Protein AF-A0A7S3F0L1-F1 (afdb_monomer_lite)

Foldseek 3Di:
DECVVLLVVLVVLQPDLQDAEEEPAQEQNQQAALVRPGHGHPRNLVSNLVSLLRRLRHQYYAHWRNPDDQVSLVSSVVSCVNRVSHLANRRDPLQDQEAACDPVSTDPSNCSRVVVNVVVRPNHPYYDDPDPNVPD

pLDDT: mean 88.99, std 12.5, range [34.78, 98.0]

Secondary structure (DSSP, 8-state):
--HHHHHHHHHHHHH-TT--EEE--SS-TTSB-TTS-B---SHHHHHHHHHHHH-SS--EEE--SS---HHHHHHHHHHHHH-TT--BSB---S--SEEE-TTS---HHHHHHHHHHHHT-TT--EEE---TTS--

Organism: NCBI:txid156174

Sequence (136 aa):
MGPEGAKHIANLLTVNASVTSVDLSNNQLCGIDMFGNGTYTADGYKAIAASIAVTASVTSVNLLRNEFDTEAASMLLKVKEQKPMLRTLCGLTHAETELNYQYNGLGPADAMLLAPELQVMPSVTSAFALCSVFYS

Radius of gyration: 14.36 Å; chains: 1; bounding box: 32×40×36 Å

Structure (mmCIF, N/CA/C/O backbone):
data_AF-A0A7S3F0L1-F1
#
_entry.id   AF-A0A7S3F0L1-F1
#
loop_
_atom_site.group_PDB
_atom_site.id
_atom_site.type_symbol
_atom_site.label_atom_id
_atom_site.label_alt_id
_atom_site.label_comp_id
_atom_site.label_asym_id
_atom_site.label_entity_id
_atom_site.label_seq_id
_atom_site.pdbx_PDB_ins_code
_atom_site.Cartn_x
_atom_site.Cartn_y
_atom_site.Cartn_z
_atom_site.occupancy
_atom_site.B_iso_or_equiv
_atom_site.auth_seq_id
_atom_site.auth_comp_id
_atom_site.auth_asym_id
_atom_site.auth_atom_id
_atom_site.pdbx_PDB_model_num
ATOM 1 N N . MET A 1 1 ? 9.618 -6.278 -3.048 1.00 88.12 1 MET A N 1
ATOM 2 C CA . MET A 1 1 ? 8.562 -6.950 -3.846 1.00 88.12 1 MET A CA 1
ATOM 3 C C . MET A 1 1 ? 8.050 -5.995 -4.919 1.00 88.12 1 MET A C 1
ATOM 5 O O . MET A 1 1 ? 7.851 -4.836 -4.593 1.00 88.12 1 MET A O 1
ATOM 9 N N . GLY A 1 2 ? 7.871 -6.453 -6.165 1.00 93.81 2 GLY A N 1
ATOM 10 C CA . GLY A 1 2 ? 7.384 -5.633 -7.290 1.00 93.81 2 GLY A CA 1
ATOM 11 C C . GLY A 1 2 ? 5.874 -5.771 -7.576 1.00 93.81 2 GLY A C 1
ATOM 12 O O . GLY A 1 2 ? 5.173 -6.450 -6.818 1.00 93.81 2 GLY A O 1
ATOM 13 N N . PRO A 1 3 ? 5.374 -5.227 -8.703 1.00 96.62 3 PRO A N 1
ATOM 14 C CA . PRO A 1 3 ? 3.954 -5.259 -9.080 1.00 96.62 3 PRO A CA 1
ATOM 15 C C . PRO A 1 3 ? 3.366 -6.672 -9.195 1.00 96.62 3 PRO A C 1
ATOM 17 O O . PRO A 1 3 ? 2.245 -6.917 -8.759 1.00 96.62 3 PRO A O 1
ATOM 20 N N . GLU A 1 4 ? 4.126 -7.640 -9.716 1.00 97.25 4 GLU A N 1
ATOM 21 C CA . GLU A 1 4 ? 3.666 -9.035 -9.793 1.00 97.25 4 GLU A CA 1
ATOM 22 C C . GLU A 1 4 ? 3.513 -9.670 -8.409 1.00 97.25 4 GLU A C 1
ATOM 24 O O . GLU A 1 4 ? 2.545 -10.384 -8.154 1.00 97.25 4 GLU A O 1
ATOM 29 N N . GLY A 1 5 ? 4.410 -9.362 -7.470 1.00 95.69 5 GLY A N 1
ATOM 30 C CA . GLY A 1 5 ? 4.254 -9.807 -6.085 1.00 95.69 5 GLY A CA 1
ATOM 31 C C . GLY A 1 5 ? 3.011 -9.200 -5.430 1.00 95.69 5 GLY A C 1
ATOM 32 O O . GLY A 1 5 ? 2.271 -9.907 -4.751 1.00 95.69 5 GLY A O 1
ATOM 33 N N . ALA A 1 6 ? 2.714 -7.931 -5.728 1.00 96.19 6 ALA A N 1
ATOM 34 C CA . ALA A 1 6 ? 1.480 -7.273 -5.303 1.00 96.19 6 ALA A CA 1
ATOM 35 C C . ALA A 1 6 ? 0.227 -8.023 -5.781 1.00 96.19 6 ALA A C 1
ATOM 37 O O . ALA A 1 6 ? -0.692 -8.235 -4.997 1.00 96.19 6 ALA A O 1
ATOM 38 N N . LYS A 1 7 ? 0.204 -8.475 -7.045 1.00 97.38 7 LYS A N 1
ATOM 39 C CA . LYS A 1 7 ? -0.908 -9.263 -7.608 1.00 97.38 7 LYS A CA 1
ATOM 40 C C . LYS A 1 7 ? -1.097 -10.596 -6.880 1.00 97.38 7 LYS A C 1
ATOM 42 O O . LYS A 1 7 ? -2.228 -10.999 -6.622 1.00 97.38 7 LYS A O 1
ATOM 47 N N . HIS A 1 8 ? -0.008 -11.264 -6.499 1.00 96.19 8 HIS A N 1
ATOM 48 C CA . HIS A 1 8 ? -0.088 -12.510 -5.731 1.00 96.19 8 HIS A CA 1
ATOM 49 C C . HIS A 1 8 ? -0.652 -12.276 -4.326 1.00 96.19 8 HIS A C 1
ATOM 51 O O . HIS A 1 8 ? -1.528 -13.022 -3.892 1.00 96.19 8 HIS A O 1
ATOM 57 N N . ILE A 1 9 ? -0.207 -11.218 -3.640 1.00 94.94 9 ILE A N 1
ATOM 58 C CA . ILE A 1 9 ? -0.775 -10.832 -2.343 1.00 94.94 9 ILE A CA 1
ATOM 59 C C . ILE A 1 9 ? -2.248 -10.448 -2.490 1.00 94.94 9 ILE A C 1
ATOM 61 O O . ILE A 1 9 ? -3.069 -10.932 -1.721 1.00 94.94 9 ILE A O 1
ATOM 65 N N . ALA A 1 10 ? -2.607 -9.657 -3.501 1.00 95.62 10 ALA A N 1
ATOM 66 C CA . ALA A 1 10 ? -3.992 -9.289 -3.784 1.00 95.62 10 ALA A CA 1
ATOM 67 C C . ALA A 1 10 ? -4.888 -10.530 -3.926 1.00 95.62 10 ALA A C 1
ATOM 69 O O . ALA A 1 10 ? -5.932 -10.613 -3.285 1.00 95.62 10 ALA A O 1
ATOM 70 N N . ASN A 1 11 ? -4.445 -11.530 -4.694 1.00 95.25 11 ASN A N 1
ATOM 71 C CA . ASN A 1 11 ? -5.157 -12.801 -4.838 1.00 95.25 11 ASN A CA 1
ATOM 72 C C . ASN A 1 11 ? -5.235 -13.591 -3.525 1.00 95.25 11 ASN A C 1
ATOM 74 O O . ASN A 1 11 ? -6.238 -14.245 -3.263 1.00 95.25 11 ASN A O 1
ATOM 78 N N . LEU A 1 12 ? -4.198 -13.543 -2.687 1.00 93.12 12 LEU A N 1
ATOM 79 C CA . LEU A 1 12 ? -4.221 -14.188 -1.376 1.00 93.12 12 LEU A CA 1
ATOM 80 C C . LEU A 1 12 ? -5.254 -13.535 -0.448 1.00 93.12 12 LEU A C 1
ATOM 82 O O . LEU A 1 12 ? -5.964 -14.245 0.260 1.00 93.12 12 LEU A O 1
ATOM 86 N N . LEU A 1 13 ? -5.366 -12.204 -0.463 1.00 93.00 13 LEU A N 1
ATOM 87 C CA . LEU A 1 13 ? -6.325 -11.480 0.374 1.00 93.00 13 LEU A CA 1
ATOM 88 C C . LEU A 1 13 ? -7.772 -11.790 -0.006 1.00 93.00 13 LEU A C 1
ATOM 90 O O . LEU A 1 13 ? -8.603 -11.956 0.880 1.00 93.00 13 LEU A O 1
ATOM 94 N N . THR A 1 14 ? -8.072 -11.952 -1.297 1.00 92.25 14 THR A N 1
ATOM 95 C CA . THR A 1 14 ? -9.444 -12.249 -1.735 1.00 92.25 14 THR A CA 1
ATOM 96 C C . THR A 1 14 ? -9.921 -13.646 -1.342 1.00 92.25 14 THR A C 1
ATOM 98 O O . THR A 1 14 ? -11.123 -13.847 -1.176 1.00 92.25 14 THR A O 1
ATOM 101 N N . VAL A 1 15 ? -9.010 -14.610 -1.169 1.00 92.31 15 VAL A N 1
ATOM 102 C CA . VAL A 1 15 ? -9.355 -15.987 -0.767 1.00 92.31 15 VAL A CA 1
ATOM 103 C C . VAL A 1 15 ? -9.218 -16.231 0.735 1.00 92.31 15 VAL A C 1
ATOM 105 O O . VAL A 1 15 ? -9.807 -17.176 1.260 1.00 92.31 15 VAL A O 1
ATOM 108 N N . ASN A 1 16 ? -8.443 -15.406 1.442 1.00 89.44 16 ASN A N 1
ATOM 109 C CA . ASN A 1 16 ? -8.163 -15.594 2.858 1.00 89.44 16 ASN A CA 1
ATOM 110 C C . ASN A 1 16 ? -9.029 -14.680 3.732 1.00 89.44 16 ASN A C 1
ATOM 112 O O . ASN A 1 16 ? -8.707 -13.518 3.966 1.00 89.44 16 ASN A O 1
ATOM 116 N N . ALA A 1 17 ? -10.094 -15.250 4.293 1.00 86.31 17 ALA A N 1
ATOM 117 C CA . ALA A 1 17 ? -11.004 -14.540 5.190 1.00 86.31 17 ALA A CA 1
ATOM 118 C C . ALA A 1 17 ? -10.451 -14.315 6.615 1.00 86.31 17 ALA A C 1
ATOM 120 O O . ALA A 1 17 ? -11.115 -13.686 7.435 1.00 86.31 17 ALA A O 1
ATOM 121 N N . SER A 1 18 ? -9.271 -14.848 6.947 1.00 92.12 18 SER A N 1
ATOM 122 C CA . SER A 1 18 ? -8.668 -14.727 8.282 1.00 92.12 18 SER A CA 1
ATOM 123 C C . SER A 1 18 ? -7.651 -13.594 8.383 1.00 92.12 18 SER A C 1
ATOM 125 O O . SER A 1 18 ? -7.335 -13.160 9.489 1.00 92.12 18 SER A O 1
ATOM 127 N N . VAL A 1 19 ? -7.126 -13.105 7.256 1.00 92.94 19 VAL A N 1
ATOM 128 C CA . VAL A 1 19 ? -6.155 -12.007 7.259 1.00 92.94 19 VAL A CA 1
ATOM 129 C C . VAL A 1 19 ? -6.872 -10.694 7.554 1.00 92.94 19 VAL A C 1
ATOM 131 O O . VAL A 1 19 ? -7.779 -10.286 6.827 1.00 92.94 19 VAL A O 1
ATOM 134 N N . THR A 1 20 ? -6.440 -10.033 8.626 1.00 94.19 20 THR A N 1
ATOM 135 C CA . THR A 1 20 ? -6.986 -8.751 9.094 1.00 94.19 20 THR A CA 1
ATOM 136 C C . THR A 1 20 ? -6.001 -7.595 8.952 1.00 94.19 20 THR A C 1
ATOM 138 O O . THR A 1 20 ? -6.426 -6.453 8.791 1.00 94.19 20 THR A O 1
ATOM 141 N N . SER A 1 21 ? -4.696 -7.881 8.967 1.00 94.50 21 SER A N 1
ATOM 142 C CA . SER A 1 21 ? -3.627 -6.891 8.837 1.00 94.50 21 SER A CA 1
ATOM 143 C C . SER A 1 21 ? -2.583 -7.341 7.822 1.00 94.50 21 SER A C 1
ATOM 145 O O . SER A 1 21 ? -2.203 -8.514 7.812 1.00 94.50 21 SER A O 1
ATOM 147 N N . VAL A 1 22 ? -2.113 -6.416 6.985 1.00 95.19 22 VAL A N 1
ATOM 148 C CA . VAL A 1 22 ? -1.103 -6.678 5.953 1.00 95.19 22 VAL A CA 1
ATOM 149 C C . VAL A 1 22 ? -0.086 -5.544 5.929 1.00 95.19 22 VAL A C 1
ATOM 151 O O . VAL A 1 22 ? -0.449 -4.393 5.706 1.00 95.19 22 VAL A O 1
ATOM 154 N N . ASP A 1 23 ? 1.195 -5.855 6.104 1.00 96.50 23 ASP A N 1
ATOM 155 C CA . ASP A 1 23 ? 2.268 -4.878 5.910 1.00 96.50 23 ASP A CA 1
ATOM 156 C C . ASP A 1 23 ? 2.921 -5.090 4.543 1.00 96.50 23 ASP A C 1
ATOM 158 O O . ASP A 1 23 ? 3.540 -6.124 4.293 1.00 96.50 23 ASP A O 1
ATOM 162 N N . LEU A 1 24 ? 2.743 -4.120 3.647 1.00 96.56 24 LEU A N 1
ATOM 163 C CA . LEU A 1 24 ? 3.378 -4.075 2.331 1.00 96.56 24 LEU A CA 1
ATOM 164 C C . LEU A 1 24 ? 4.278 -2.847 2.193 1.00 96.56 24 LEU A C 1
ATOM 166 O O . LEU A 1 24 ? 4.647 -2.490 1.071 1.00 96.56 24 LEU A O 1
ATOM 170 N N . SER A 1 25 ? 4.641 -2.201 3.301 1.00 95.56 25 SER A N 1
ATOM 171 C CA . SER A 1 25 ? 5.527 -1.046 3.261 1.00 95.56 25 SER A CA 1
ATOM 172 C C . SER A 1 25 ? 6.904 -1.411 2.711 1.00 95.56 25 SER A C 1
ATOM 174 O O . SER A 1 25 ? 7.301 -2.578 2.738 1.00 95.56 25 SE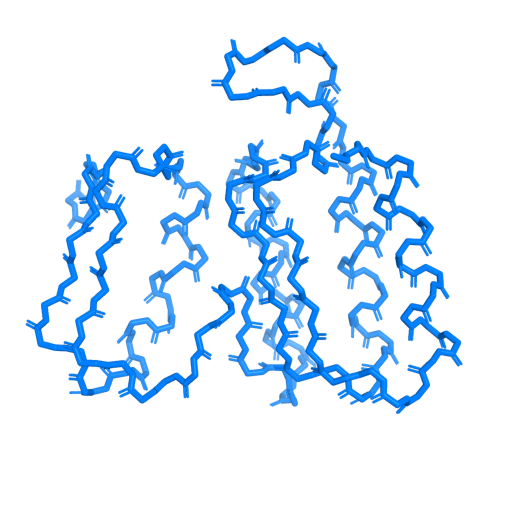R A O 1
ATOM 176 N N . ASN A 1 26 ? 7.653 -0.421 2.222 1.00 94.44 26 ASN A N 1
ATOM 177 C CA . ASN A 1 26 ? 9.029 -0.618 1.741 1.00 94.44 26 ASN A CA 1
ATOM 178 C C . ASN A 1 26 ? 9.154 -1.607 0.578 1.00 94.44 26 ASN A C 1
ATOM 180 O O . ASN A 1 26 ? 10.036 -2.470 0.558 1.00 94.44 26 ASN A O 1
ATOM 184 N N . ASN A 1 27 ? 8.262 -1.503 -0.398 1.00 95.94 27 ASN A N 1
ATOM 185 C CA . ASN A 1 27 ? 8.295 -2.336 -1.588 1.00 95.94 27 ASN A CA 1
ATOM 186 C C . ASN A 1 27 ? 8.340 -1.471 -2.854 1.00 95.94 27 ASN A C 1
ATOM 188 O O . ASN A 1 27 ? 8.516 -0.262 -2.813 1.00 95.94 27 ASN A O 1
ATOM 192 N N . GLN A 1 28 ? 8.271 -2.125 -4.004 1.00 96.12 28 GLN A N 1
ATOM 193 C CA . GLN A 1 28 ? 8.294 -1.510 -5.327 1.00 96.12 28 GLN A CA 1
ATOM 194 C C . GLN A 1 28 ? 6.956 -1.818 -5.999 1.00 96.12 28 GLN A C 1
ATOM 196 O O . GLN A 1 28 ? 6.917 -2.341 -7.112 1.00 96.12 28 GLN A O 1
ATOM 201 N N . LEU A 1 29 ? 5.832 -1.611 -5.299 1.00 96.75 29 LEU A N 1
ATOM 202 C CA . LEU A 1 29 ? 4.513 -2.000 -5.822 1.00 96.75 29 LEU A CA 1
ATOM 203 C C . LEU A 1 29 ? 4.173 -1.269 -7.130 1.00 96.75 29 LEU A C 1
ATOM 205 O O . LEU A 1 29 ? 3.401 -1.794 -7.928 1.00 96.75 29 LEU A O 1
ATOM 209 N N . CYS A 1 30 ? 4.774 -0.107 -7.381 1.00 96.12 30 CYS A N 1
ATOM 210 C CA . CYS A 1 30 ? 4.682 0.597 -8.654 1.00 96.12 30 CYS A CA 1
ATOM 211 C C . CYS A 1 30 ? 5.800 0.250 -9.658 1.00 96.12 30 CYS A C 1
ATOM 213 O O . CYS A 1 30 ? 5.842 0.829 -10.731 1.00 96.12 30 CYS A O 1
ATOM 215 N N . GLY A 1 31 ? 6.706 -0.683 -9.361 1.00 96.62 31 GLY A N 1
ATOM 216 C CA . GLY A 1 31 ? 7.734 -1.148 -10.304 1.00 96.62 31 GLY A CA 1
ATOM 217 C C . GLY A 1 31 ? 9.002 -0.295 -10.392 1.00 96.62 31 GLY A C 1
ATOM 218 O O . GLY A 1 31 ? 9.856 -0.593 -11.229 1.00 96.62 31 GLY A O 1
ATOM 219 N N . ILE A 1 32 ? 9.145 0.717 -9.532 1.00 96.19 32 ILE A N 1
ATOM 220 C CA . ILE A 1 32 ? 10.384 1.485 -9.350 1.00 96.19 32 ILE A CA 1
ATOM 221 C C . ILE A 1 32 ? 10.900 1.371 -7.912 1.00 96.19 32 ILE A C 1
ATOM 223 O O . ILE A 1 32 ? 10.126 1.135 -6.984 1.00 96.19 32 ILE A O 1
ATOM 227 N N . ASP A 1 33 ? 12.215 1.494 -7.740 1.00 93.00 33 ASP A N 1
ATOM 228 C CA . ASP A 1 33 ? 12.865 1.613 -6.433 1.00 93.00 33 ASP A CA 1
ATOM 229 C C . ASP A 1 33 ? 12.950 3.072 -5.946 1.00 93.00 33 ASP A C 1
ATOM 231 O O . ASP A 1 33 ? 12.619 4.005 -6.674 1.00 93.00 33 ASP A O 1
ATOM 235 N N . MET A 1 34 ? 13.445 3.269 -4.718 1.00 88.06 34 MET A N 1
ATOM 236 C CA . MET A 1 34 ? 13.595 4.594 -4.089 1.00 88.06 34 MET A CA 1
ATOM 237 C C . MET A 1 34 ? 14.563 5.548 -4.806 1.00 88.06 34 MET A C 1
ATOM 239 O O . MET A 1 34 ? 14.651 6.723 -4.460 1.00 88.06 34 MET A O 1
ATOM 243 N N . PHE A 1 35 ? 15.336 5.048 -5.770 1.00 90.00 35 PHE A N 1
ATOM 244 C CA . PHE A 1 35 ? 16.230 5.847 -6.603 1.00 90.00 35 PHE A CA 1
ATOM 245 C C . PHE A 1 35 ? 15.620 6.121 -7.987 1.00 90.00 35 PHE A C 1
ATOM 247 O O . PHE A 1 35 ? 16.269 6.738 -8.830 1.00 90.00 35 PHE A O 1
ATOM 254 N N . GLY A 1 36 ? 14.383 5.672 -8.229 1.00 90.62 36 GLY A N 1
ATOM 255 C CA . GLY A 1 36 ? 13.679 5.802 -9.499 1.00 90.62 36 GLY A CA 1
ATOM 256 C C . GLY A 1 36 ? 14.091 4.772 -10.553 1.00 90.62 36 GLY A C 1
ATOM 257 O O . GLY A 1 36 ? 13.721 4.924 -11.718 1.00 90.62 36 GLY A O 1
ATOM 258 N N . ASN A 1 37 ? 14.844 3.727 -10.194 1.00 94.75 37 ASN A N 1
ATOM 259 C CA . ASN A 1 37 ? 15.207 2.679 -11.146 1.00 94.75 37 ASN A CA 1
ATOM 260 C C . ASN A 1 37 ? 14.035 1.717 -11.349 1.00 94.75 37 ASN A C 1
ATOM 262 O O . ASN A 1 37 ? 13.459 1.222 -10.382 1.00 94.75 37 ASN A O 1
ATOM 266 N N . GLY A 1 38 ? 13.735 1.389 -12.605 1.00 95.81 38 GLY A N 1
ATOM 267 C CA . GLY A 1 38 ? 12.690 0.437 -12.974 1.00 95.81 38 GLY A CA 1
ATOM 268 C C . GLY A 1 38 ? 11.736 1.012 -14.014 1.00 95.81 38 GLY A C 1
ATOM 269 O O . GLY A 1 38 ? 12.101 1.877 -14.808 1.00 95.81 38 GLY A O 1
ATOM 270 N N . THR A 1 39 ? 10.505 0.512 -14.040 1.00 97.06 39 THR A N 1
ATOM 271 C CA . THR A 1 39 ? 9.447 1.040 -14.909 1.00 97.06 39 THR A CA 1
ATOM 272 C C . THR A 1 39 ? 8.194 1.217 -14.085 1.00 97.06 39 THR A C 1
ATOM 274 O O . THR A 1 39 ? 7.636 0.243 -13.580 1.00 97.06 39 THR A O 1
ATOM 277 N N . TYR A 1 40 ? 7.763 2.472 -13.967 1.00 96.81 40 TYR A N 1
ATOM 278 C CA . TYR A 1 40 ? 6.563 2.797 -13.221 1.00 96.81 40 TYR A CA 1
ATOM 279 C C . TYR A 1 40 ? 5.338 2.143 -13.868 1.00 96.81 40 TYR A C 1
ATOM 281 O O . TYR A 1 40 ? 5.114 2.250 -15.076 1.00 96.81 40 TYR A O 1
ATOM 289 N N . THR A 1 41 ? 4.531 1.475 -13.055 1.00 97.44 41 THR A N 1
ATOM 290 C CA . THR A 1 41 ? 3.270 0.858 -13.441 1.00 97.44 41 THR A CA 1
ATOM 291 C C . THR A 1 41 ? 2.250 0.972 -12.320 1.00 97.44 41 THR A C 1
ATOM 293 O O . THR A 1 41 ? 2.556 0.849 -11.135 1.00 97.44 41 THR A O 1
ATOM 296 N N . ALA A 1 42 ? 0.993 1.153 -12.715 1.00 97.12 42 ALA A N 1
ATOM 297 C CA . ALA A 1 42 ? -0.124 1.203 -11.789 1.00 97.12 42 ALA A CA 1
ATOM 298 C C . ALA A 1 42 ? -0.594 -0.175 -11.302 1.00 97.12 42 ALA A C 1
ATOM 300 O O . ALA A 1 42 ? -1.423 -0.268 -10.397 1.00 97.12 42 ALA A O 1
ATOM 301 N N . ASP A 1 43 ? -0.096 -1.246 -11.917 1.00 96.94 43 ASP A N 1
ATOM 302 C CA . ASP A 1 43 ? -0.608 -2.601 -11.741 1.00 96.94 43 ASP A CA 1
ATOM 303 C C . ASP A 1 43 ? -0.608 -3.071 -10.286 1.00 96.94 43 ASP A C 1
ATOM 305 O O . ASP A 1 43 ? -1.590 -3.664 -9.834 1.00 96.94 43 ASP A O 1
ATOM 309 N N . GLY A 1 44 ? 0.473 -2.816 -9.543 1.00 96.31 44 GLY A N 1
ATOM 310 C CA . GLY A 1 44 ? 0.607 -3.369 -8.201 1.00 96.31 44 GLY A CA 1
ATOM 311 C C . GLY A 1 44 ? -0.336 -2.712 -7.200 1.00 96.31 44 GLY A C 1
ATOM 312 O O . GLY A 1 44 ? -1.087 -3.414 -6.522 1.00 96.31 44 GLY A O 1
ATOM 313 N N . TYR A 1 45 ? -0.374 -1.377 -7.138 1.00 95.88 45 TYR A N 1
ATOM 314 C CA . TYR A 1 45 ? -1.292 -0.697 -6.219 1.00 95.88 45 TYR A CA 1
ATOM 315 C C . TYR A 1 45 ? -2.756 -0.831 -6.645 1.00 95.88 45 TYR A C 1
ATOM 317 O O . TYR A 1 45 ? -3.614 -0.928 -5.773 1.00 95.88 45 TYR A O 1
ATOM 325 N N . LYS A 1 46 ? -3.064 -0.916 -7.950 1.00 98.00 46 LYS A N 1
ATOM 326 C CA . LYS A 1 46 ? -4.432 -1.198 -8.422 1.00 98.00 46 LYS A CA 1
ATOM 327 C C . LYS A 1 46 ? -4.901 -2.590 -8.012 1.00 98.00 46 LYS A C 1
ATOM 329 O O . LYS A 1 46 ? -6.045 -2.734 -7.587 1.00 98.00 46 LYS A O 1
ATOM 334 N N . ALA A 1 47 ? -4.035 -3.601 -8.100 1.00 97.56 47 ALA A N 1
ATOM 335 C CA . ALA A 1 47 ? -4.366 -4.951 -7.649 1.00 97.56 47 ALA A CA 1
ATOM 336 C C . ALA A 1 47 ? -4.657 -4.980 -6.139 1.00 97.56 47 ALA A C 1
ATOM 338 O O . ALA A 1 47 ? -5.676 -5.526 -5.713 1.00 97.56 47 ALA A O 1
ATOM 339 N N . ILE A 1 48 ? -3.810 -4.328 -5.336 1.00 96.69 48 ILE A N 1
ATOM 340 C CA . ILE A 1 48 ? -4.022 -4.212 -3.889 1.00 96.69 48 ILE A CA 1
ATOM 341 C C . ILE A 1 48 ? -5.315 -3.448 -3.582 1.00 96.69 48 ILE A C 1
ATOM 343 O O . ILE A 1 48 ? -6.150 -3.962 -2.841 1.00 96.69 48 ILE A O 1
ATOM 347 N N . ALA A 1 49 ? -5.540 -2.291 -4.206 1.00 96.31 49 ALA A N 1
ATOM 348 C CA . ALA A 1 49 ? -6.759 -1.497 -4.064 1.00 96.31 49 ALA A CA 1
ATOM 349 C C . ALA A 1 49 ? -8.028 -2.316 -4.367 1.00 96.31 49 ALA A C 1
ATOM 351 O O . ALA A 1 49 ? -8.963 -2.333 -3.565 1.00 96.31 49 ALA A O 1
ATOM 352 N N . ALA A 1 50 ? -8.037 -3.052 -5.482 1.00 96.44 50 ALA A N 1
ATOM 353 C CA . ALA A 1 50 ? -9.150 -3.916 -5.867 1.00 96.44 50 ALA A CA 1
ATOM 354 C C . ALA A 1 50 ? -9.388 -5.043 -4.846 1.00 96.44 50 ALA A C 1
ATOM 356 O O . ALA A 1 50 ? -10.532 -5.304 -4.474 1.00 96.44 50 ALA A O 1
ATOM 357 N N . SER A 1 51 ? -8.320 -5.677 -4.349 1.00 95.00 51 SER A N 1
ATOM 358 C CA . SER A 1 51 ? -8.430 -6.730 -3.329 1.00 95.00 51 SER A CA 1
ATOM 359 C C . SER A 1 51 ? -8.970 -6.202 -2.001 1.00 95.00 51 SER A C 1
ATOM 361 O O . SER A 1 51 ? -9.860 -6.814 -1.414 1.00 95.00 51 SER A O 1
ATOM 363 N N . ILE A 1 52 ? -8.504 -5.034 -1.553 1.00 94.19 52 ILE A N 1
ATOM 364 C CA . ILE A 1 52 ? -8.979 -4.389 -0.328 1.00 94.19 52 ILE A CA 1
ATOM 365 C C . ILE A 1 52 ? -10.469 -4.075 -0.460 1.00 94.19 52 ILE A C 1
ATOM 367 O O . ILE A 1 52 ? -11.236 -4.385 0.452 1.00 94.19 52 ILE A O 1
ATOM 371 N N . ALA A 1 53 ? -10.900 -3.525 -1.598 1.00 93.88 53 ALA A N 1
ATOM 372 C CA . ALA A 1 53 ? -12.296 -3.164 -1.829 1.00 93.88 53 ALA A CA 1
ATOM 373 C C . ALA A 1 53 ? -13.254 -4.351 -1.605 1.00 93.88 53 ALA A C 1
ATOM 375 O O . ALA A 1 53 ? -14.296 -4.182 -0.973 1.00 93.88 53 ALA A O 1
ATOM 376 N N . VAL A 1 54 ? -12.870 -5.564 -2.021 1.00 92.06 54 VAL A N 1
ATOM 377 C CA . VAL A 1 54 ? -13.724 -6.764 -1.912 1.00 92.06 54 VAL A CA 1
ATOM 378 C C . VAL A 1 54 ? -13.502 -7.591 -0.638 1.00 92.06 54 VAL A C 1
ATOM 380 O O . VAL A 1 54 ? -14.396 -8.324 -0.223 1.00 92.06 54 VAL A O 1
ATOM 383 N N . THR A 1 55 ? -12.340 -7.485 0.014 1.00 91.31 55 THR A N 1
ATOM 384 C CA . THR A 1 55 ? -11.976 -8.364 1.141 1.00 91.31 55 THR A CA 1
ATOM 385 C C . THR A 1 55 ? -12.532 -7.843 2.461 1.00 91.31 55 THR A C 1
ATOM 387 O O . THR A 1 55 ? -12.043 -6.850 2.990 1.00 91.31 55 THR A O 1
ATOM 390 N N . ALA A 1 56 ? -13.548 -8.489 3.035 1.00 89.06 56 ALA A N 1
ATOM 391 C CA . ALA A 1 56 ? -14.220 -7.998 4.246 1.00 89.06 56 ALA A CA 1
ATOM 392 C C . ALA A 1 56 ? -13.362 -8.045 5.528 1.00 89.06 56 ALA A C 1
ATOM 394 O O . ALA A 1 56 ? -13.552 -7.208 6.405 1.00 89.06 56 ALA A O 1
ATOM 395 N N . SER A 1 57 ? -12.433 -8.999 5.641 1.00 92.81 57 SER A N 1
ATOM 396 C CA . SER A 1 57 ? -11.654 -9.239 6.865 1.00 92.81 57 SER A CA 1
ATOM 397 C C . SER A 1 57 ? -10.528 -8.232 7.097 1.00 92.81 57 SER A C 1
ATOM 399 O O . SER A 1 57 ? -10.147 -8.003 8.242 1.00 92.81 57 SER A O 1
ATOM 401 N N . VAL A 1 58 ? -9.992 -7.630 6.031 1.00 94.25 58 VAL A N 1
ATOM 402 C CA . VAL A 1 58 ? -8.849 -6.715 6.111 1.00 94.25 58 VAL A CA 1
ATOM 403 C C . VAL A 1 58 ? -9.288 -5.373 6.688 1.00 94.25 58 VAL A C 1
ATOM 405 O O . VAL A 1 58 ? -10.103 -4.658 6.100 1.00 94.25 58 VAL A O 1
ATOM 408 N N . THR A 1 59 ? -8.700 -5.025 7.829 1.00 95.12 59 THR A N 1
ATOM 409 C CA . THR A 1 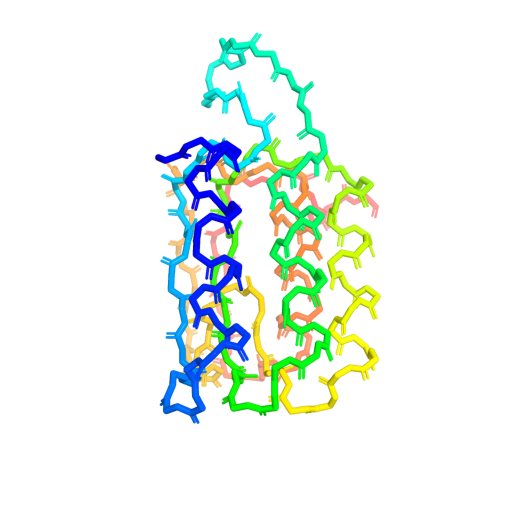59 ? -8.949 -3.781 8.561 1.00 95.12 59 THR A CA 1
ATOM 410 C C . THR A 1 59 ? -7.710 -2.896 8.652 1.00 95.12 59 THR A C 1
ATOM 412 O O . THR A 1 59 ? -7.839 -1.702 8.899 1.00 95.12 59 THR A O 1
ATOM 415 N N . SER A 1 60 ? -6.515 -3.433 8.412 1.00 96.00 60 SER A N 1
ATOM 416 C CA . SER A 1 60 ? -5.260 -2.684 8.445 1.00 96.00 60 SER A CA 1
ATOM 417 C C . SER A 1 60 ? -4.381 -3.064 7.263 1.00 96.00 60 SER A C 1
ATOM 419 O O . SER A 1 60 ? -4.128 -4.243 7.020 1.00 96.00 60 SER A O 1
ATOM 421 N N . VAL A 1 61 ? -3.901 -2.069 6.526 1.00 96.62 61 VAL A N 1
ATOM 422 C CA . VAL A 1 61 ? -2.866 -2.263 5.514 1.00 96.62 61 VAL A CA 1
ATOM 423 C C . VAL A 1 61 ? -1.810 -1.187 5.708 1.00 96.62 61 VAL A C 1
ATOM 425 O O . VAL A 1 61 ? -2.152 -0.056 6.027 1.00 96.62 61 VAL A O 1
ATOM 428 N N . ASN A 1 62 ? -0.536 -1.520 5.532 1.00 96.88 62 ASN A N 1
ATOM 429 C CA . ASN A 1 62 ? 0.534 -0.534 5.437 1.00 96.88 62 ASN A CA 1
ATOM 430 C C . ASN A 1 62 ? 1.066 -0.502 4.005 1.00 96.88 62 ASN A C 1
ATOM 432 O O . ASN A 1 62 ? 1.608 -1.498 3.529 1.00 96.88 62 ASN A O 1
ATOM 436 N N . LEU A 1 63 ? 0.886 0.623 3.314 1.00 96.75 63 LEU A N 1
ATOM 437 C CA . LEU A 1 63 ? 1.313 0.811 1.927 1.00 96.75 63 LEU A CA 1
ATOM 438 C C . LEU A 1 63 ? 2.403 1.873 1.764 1.00 96.75 63 LEU A C 1
ATOM 440 O O . LEU A 1 63 ? 2.747 2.210 0.632 1.00 96.75 63 LEU A O 1
ATOM 444 N N . LEU A 1 64 ? 2.959 2.387 2.860 1.00 95.38 64 LEU A N 1
ATOM 445 C CA . LEU A 1 64 ? 3.957 3.452 2.802 1.00 95.38 64 LEU A CA 1
ATOM 446 C C . LEU A 1 64 ? 5.245 3.004 2.104 1.00 95.38 64 LEU A C 1
ATOM 448 O O . LEU A 1 64 ? 5.618 1.832 2.158 1.00 95.38 64 LEU A O 1
ATOM 452 N N . ARG A 1 65 ? 5.979 3.952 1.517 1.00 93.75 65 ARG A N 1
ATOM 453 C CA . ARG A 1 65 ? 7.292 3.718 0.892 1.00 93.75 65 ARG A CA 1
ATOM 454 C C . ARG A 1 65 ? 7.214 2.683 -0.225 1.00 93.75 65 ARG A C 1
ATOM 456 O O . ARG A 1 65 ? 7.930 1.682 -0.232 1.00 93.75 65 ARG A O 1
ATOM 463 N N . ASN A 1 66 ? 6.276 2.917 -1.134 1.00 95.44 66 ASN A N 1
ATOM 464 C CA . ASN A 1 66 ? 6.075 2.122 -2.341 1.00 95.44 66 ASN A CA 1
ATOM 465 C C . ASN A 1 66 ? 6.239 2.936 -3.623 1.00 95.44 66 ASN A C 1
ATOM 467 O O . ASN A 1 66 ? 5.760 2.507 -4.670 1.00 95.44 66 ASN A O 1
ATOM 471 N N . GLU A 1 67 ? 6.887 4.103 -3.514 1.00 94.12 67 GLU A N 1
ATOM 472 C CA . GLU A 1 67 ? 7.165 5.029 -4.619 1.00 94.12 67 GLU A CA 1
ATOM 473 C C . GLU A 1 67 ? 5.909 5.388 -5.425 1.00 94.12 67 GLU A C 1
ATOM 475 O O . GLU A 1 67 ? 5.909 5.481 -6.654 1.00 94.12 67 GLU A O 1
ATOM 480 N N . PHE A 1 68 ? 4.793 5.543 -4.716 1.00 95.81 68 PHE A N 1
ATOM 481 C CA . PHE A 1 68 ? 3.541 5.979 -5.310 1.00 95.81 68 PHE A CA 1
ATOM 482 C C . PHE A 1 68 ? 3.621 7.436 -5.751 1.00 95.81 68 PHE A C 1
ATOM 484 O O . PHE A 1 68 ? 4.247 8.274 -5.100 1.00 95.81 68 PHE A O 1
ATOM 491 N N . ASP A 1 69 ? 2.909 7.747 -6.828 1.00 95.00 69 ASP A N 1
ATOM 492 C CA . ASP A 1 69 ? 2.554 9.119 -7.153 1.00 95.00 69 ASP A CA 1
ATOM 493 C C . ASP A 1 69 ? 1.297 9.562 -6.376 1.00 95.00 69 ASP A C 1
ATOM 495 O O . ASP A 1 69 ? 0.652 8.807 -5.635 1.00 95.00 69 ASP A O 1
ATOM 499 N N . THR A 1 70 ? 0.941 10.832 -6.532 1.00 95.06 70 THR A N 1
ATOM 500 C CA . THR A 1 70 ? -0.225 11.428 -5.871 1.00 95.06 70 THR A CA 1
ATOM 501 C C . THR A 1 70 ? -1.556 10.896 -6.419 1.00 95.06 70 THR A C 1
ATOM 503 O O . THR A 1 70 ? -2.564 10.915 -5.704 1.00 95.06 70 THR A O 1
ATOM 506 N N . GLU A 1 71 ? -1.584 10.371 -7.648 1.00 96.00 71 GLU A N 1
ATOM 507 C CA . GLU A 1 71 ? -2.766 9.735 -8.242 1.00 96.00 71 GLU A CA 1
ATOM 508 C C . GLU A 1 71 ? -3.069 8.396 -7.561 1.00 96.00 71 GLU A C 1
ATOM 510 O O . GLU A 1 71 ? -4.215 8.130 -7.182 1.00 96.00 71 GLU A O 1
ATOM 515 N N . ALA A 1 72 ? -2.037 7.583 -7.335 1.00 96.44 72 ALA A N 1
ATOM 516 C CA . ALA A 1 72 ? -2.112 6.331 -6.602 1.00 96.44 72 ALA A CA 1
ATOM 517 C C . ALA A 1 72 ? -2.582 6.567 -5.161 1.00 96.44 72 ALA A C 1
ATOM 519 O O . ALA A 1 72 ? -3.533 5.918 -4.719 1.00 96.44 72 ALA A O 1
ATOM 520 N N . ALA A 1 73 ? -2.005 7.547 -4.452 1.00 96.94 73 ALA A N 1
ATOM 521 C CA . ALA A 1 73 ? -2.464 7.919 -3.110 1.00 96.94 73 ALA A CA 1
ATOM 522 C C . ALA A 1 73 ? -3.944 8.338 -3.106 1.00 96.94 73 ALA A C 1
ATOM 524 O O . ALA A 1 73 ? -4.729 7.848 -2.293 1.00 96.94 73 ALA A O 1
ATOM 525 N N . SER A 1 74 ? -4.356 9.175 -4.061 1.00 97.06 74 SER A N 1
ATOM 526 C CA . SER A 1 74 ? -5.752 9.614 -4.194 1.00 97.06 74 SER A CA 1
ATOM 527 C C . SER A 1 74 ? -6.713 8.448 -4.446 1.00 97.06 74 SER A C 1
ATOM 529 O O . SER A 1 74 ? -7.818 8.417 -3.904 1.00 97.06 74 SER A O 1
ATOM 531 N N . MET A 1 75 ? -6.314 7.469 -5.261 1.00 97.31 75 MET A N 1
ATOM 532 C CA . MET A 1 75 ? -7.105 6.261 -5.505 1.00 97.31 75 MET A CA 1
ATOM 533 C C . MET A 1 75 ? -7.237 5.405 -4.244 1.00 97.31 75 MET A C 1
ATOM 535 O O . MET A 1 75 ? -8.335 4.950 -3.924 1.00 97.31 75 MET A O 1
ATOM 539 N N . LEU A 1 76 ? -6.134 5.192 -3.526 1.00 97.31 76 LEU A N 1
ATOM 540 C CA . LEU A 1 76 ? -6.117 4.402 -2.297 1.00 97.31 76 LEU A CA 1
ATOM 541 C C . LEU A 1 76 ? -7.000 5.036 -1.213 1.00 97.31 76 LEU A C 1
ATOM 543 O O . LEU A 1 76 ? -7.777 4.331 -0.569 1.00 97.31 76 LEU A O 1
ATOM 547 N N . LEU A 1 77 ? -6.964 6.365 -1.072 1.00 96.69 77 LEU A N 1
ATOM 548 C CA . LEU A 1 77 ? -7.849 7.097 -0.161 1.00 96.69 77 LEU A CA 1
ATOM 549 C C . LEU A 1 77 ? -9.328 6.902 -0.510 1.00 96.69 77 LEU A C 1
ATOM 551 O O . LEU A 1 77 ? -10.116 6.587 0.379 1.00 96.69 77 LEU A O 1
ATOM 555 N N . LYS A 1 78 ? -9.702 6.962 -1.794 1.00 96.69 78 LYS A N 1
ATOM 556 C CA . LYS A 1 78 ? -11.082 6.664 -2.227 1.00 96.69 78 LYS A CA 1
ATOM 557 C C . LYS A 1 78 ? -11.517 5.244 -1.858 1.00 96.69 78 LYS A C 1
ATOM 559 O O . LYS A 1 78 ? -12.659 5.035 -1.457 1.00 96.69 78 LYS A O 1
ATOM 564 N N . VAL A 1 79 ? -10.620 4.260 -1.964 1.00 95.69 79 VAL A N 1
ATOM 565 C CA . VAL A 1 79 ? -10.917 2.881 -1.536 1.00 95.69 79 VAL A CA 1
ATOM 566 C C . VAL A 1 79 ? -11.137 2.803 -0.025 1.00 95.69 79 VAL A C 1
ATOM 568 O O . VAL A 1 79 ? -12.063 2.124 0.415 1.00 95.69 79 VAL A O 1
ATOM 571 N N . LYS A 1 80 ? -10.332 3.516 0.773 1.00 95.06 80 LYS A N 1
ATOM 572 C CA . LYS A 1 80 ? -10.515 3.609 2.229 1.00 95.06 80 LYS A CA 1
ATOM 573 C C . LYS A 1 80 ? -11.861 4.245 2.588 1.00 95.06 80 LYS A C 1
ATOM 575 O O . LYS A 1 80 ? -12.578 3.697 3.417 1.00 95.06 80 LYS A O 1
ATOM 580 N N . GLU A 1 81 ? -12.242 5.339 1.929 1.00 93.88 81 GLU A N 1
ATOM 581 C CA . GLU A 1 81 ? -13.537 6.012 2.134 1.00 93.88 81 GLU A CA 1
ATOM 582 C C . GLU A 1 81 ? -14.732 5.088 1.855 1.00 93.88 81 GLU A C 1
ATOM 584 O O . GLU A 1 81 ? -15.719 5.092 2.588 1.00 93.88 81 GLU A O 1
ATOM 589 N N . GLN A 1 82 ? -14.633 4.254 0.818 1.00 93.38 82 GLN A N 1
ATOM 590 C CA . GLN A 1 82 ? -15.671 3.285 0.456 1.00 93.38 82 GLN A CA 1
ATOM 591 C C . GLN A 1 82 ? -15.695 2.050 1.369 1.00 93.38 82 GLN A C 1
ATOM 593 O O . GLN A 1 82 ? -16.631 1.249 1.297 1.00 93.38 82 GLN A O 1
ATOM 598 N N . LYS A 1 83 ? -14.685 1.876 2.230 1.00 91.19 83 LYS A N 1
ATOM 599 C CA . LYS A 1 83 ? -14.501 0.687 3.057 1.00 91.19 83 LYS A CA 1
ATOM 600 C C . LYS A 1 83 ? -14.448 1.048 4.546 1.00 91.19 83 LYS A C 1
ATOM 602 O O . LYS A 1 83 ? -13.366 1.127 5.121 1.00 91.19 83 LYS A O 1
ATOM 607 N N . PRO A 1 84 ? -15.602 1.149 5.229 1.00 87.25 84 PRO A N 1
ATOM 608 C CA . PRO A 1 84 ? -15.665 1.622 6.616 1.00 87.25 84 PRO A CA 1
ATOM 609 C C . PRO A 1 84 ? -14.934 0.723 7.627 1.00 87.25 84 PRO A C 1
ATOM 611 O O . PRO A 1 84 ? -14.587 1.174 8.712 1.00 87.25 84 PRO A O 1
ATOM 614 N N . MET A 1 85 ? -14.701 -0.550 7.292 1.00 89.06 85 MET A N 1
ATOM 615 C CA . MET A 1 85 ? -13.936 -1.481 8.135 1.00 89.06 85 MET A CA 1
ATOM 616 C C . MET A 1 85 ? -12.417 -1.315 7.995 1.00 89.06 85 MET A C 1
ATOM 618 O O . MET A 1 85 ? -11.674 -1.816 8.838 1.00 89.06 85 MET A O 1
ATOM 622 N N . LEU A 1 86 ? -11.941 -0.624 6.953 1.00 93.50 86 LEU A N 1
ATOM 623 C CA . LEU A 1 86 ? -10.521 -0.370 6.748 1.00 93.50 86 LEU A CA 1
ATOM 624 C C . LEU A 1 86 ? -10.078 0.827 7.582 1.00 93.50 86 LEU A C 1
ATOM 626 O O . LEU A 1 86 ? -10.289 1.987 7.235 1.00 93.50 86 LEU A O 1
ATOM 630 N N . ARG A 1 87 ? -9.413 0.523 8.686 1.00 93.88 87 ARG A N 1
ATOM 631 C CA . ARG A 1 87 ? -8.951 1.491 9.668 1.00 93.88 87 ARG A CA 1
ATOM 632 C C . ARG A 1 87 ? -7.771 2.314 9.171 1.00 93.88 87 ARG A C 1
ATOM 634 O O . ARG A 1 87 ? -7.787 3.534 9.303 1.00 93.88 87 ARG A O 1
ATOM 641 N N . THR A 1 88 ? -6.766 1.671 8.583 1.00 95.44 88 THR A N 1
ATOM 642 C CA . THR A 1 88 ? -5.489 2.306 8.210 1.00 95.44 88 THR A CA 1
ATOM 643 C C . THR A 1 88 ? -4.974 1.793 6.861 1.00 95.44 88 THR A C 1
ATOM 645 O O . THR A 1 88 ? -5.178 0.627 6.520 1.00 95.44 88 THR A O 1
ATOM 648 N N . LEU A 1 89 ? -4.354 2.693 6.094 1.00 96.19 89 LEU A N 1
ATOM 649 C CA . LEU A 1 89 ? -3.511 2.406 4.924 1.00 96.19 89 LEU A CA 1
ATOM 650 C C . LEU A 1 89 ? -2.014 2.620 5.225 1.00 96.19 89 LEU A C 1
ATOM 652 O O . LEU A 1 89 ? -1.164 2.347 4.375 1.00 96.19 89 LEU A O 1
ATOM 656 N N . CYS A 1 90 ? -1.699 3.085 6.434 1.00 95.00 90 CYS A N 1
ATOM 657 C CA . CYS A 1 90 ? -0.354 3.404 6.899 1.00 95.00 90 CYS A CA 1
ATOM 658 C C . CYS A 1 90 ? 0.151 2.431 7.981 1.00 95.00 90 CYS A C 1
ATOM 660 O O . CYS A 1 90 ? 1.239 2.622 8.520 1.00 95.00 90 CYS A O 1
ATOM 662 N N . GLY A 1 91 ? -0.630 1.397 8.317 1.00 93.81 91 GLY A N 1
ATOM 663 C CA . GLY A 1 91 ? -0.303 0.422 9.362 1.00 93.81 91 GLY A CA 1
ATOM 664 C C . GLY A 1 91 ? -0.405 0.943 10.798 1.00 93.81 91 GLY A C 1
ATOM 665 O O . GLY A 1 91 ? 0.134 0.306 11.700 1.00 93.81 91 GLY A O 1
ATOM 666 N N . LEU A 1 92 ? -1.069 2.079 11.026 1.00 91.50 92 LEU A N 1
ATOM 667 C CA . LEU A 1 92 ? -1.163 2.706 12.345 1.00 91.50 92 LEU A CA 1
ATOM 668 C C . LEU A 1 92 ? -2.208 2.029 13.238 1.00 91.50 92 LEU A C 1
ATOM 670 O O . LEU A 1 92 ? -3.325 1.711 12.821 1.00 91.50 92 LEU A O 1
ATOM 6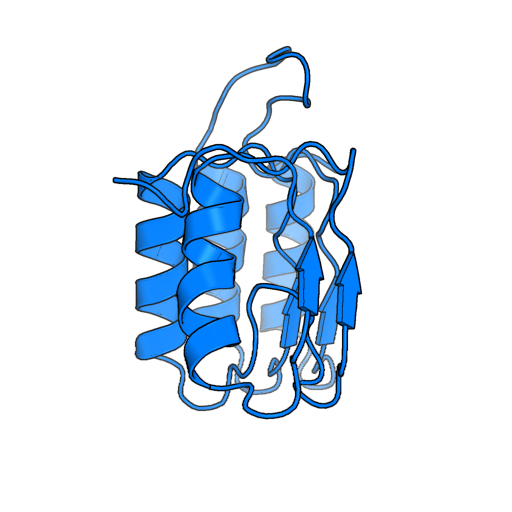74 N N . THR A 1 93 ? -1.877 1.863 14.517 1.00 88.75 93 THR A N 1
ATOM 675 C CA . THR A 1 93 ? -2.789 1.322 15.533 1.00 88.75 93 THR A CA 1
ATOM 676 C C . THR A 1 93 ? -3.690 2.387 16.158 1.00 88.75 93 THR A C 1
ATOM 678 O O . THR A 1 93 ? -4.552 2.038 16.963 1.00 88.75 93 THR A O 1
ATOM 681 N N . HIS A 1 94 ? -3.509 3.663 15.802 1.00 87.12 94 HIS A N 1
ATOM 682 C CA . HIS A 1 94 ? -4.120 4.872 16.376 1.00 87.12 94 HIS A CA 1
ATOM 683 C C . HIS A 1 94 ? -3.961 5.004 17.902 1.00 87.12 94 HIS A C 1
ATOM 685 O O . HIS A 1 94 ? -4.688 5.769 18.533 1.00 87.12 94 HIS A O 1
ATOM 691 N N . ALA A 1 95 ? -3.05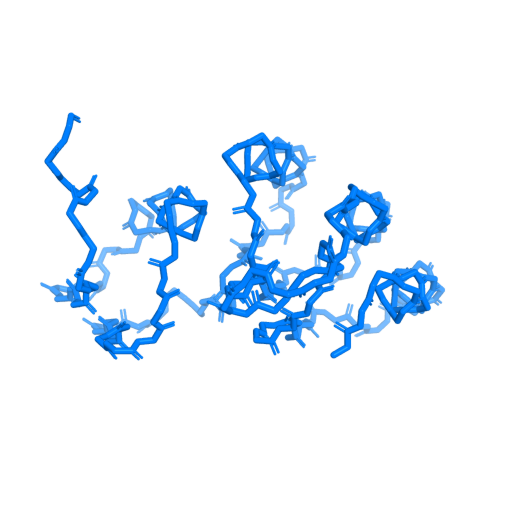4 4.235 18.501 1.00 87.31 95 ALA A N 1
ATOM 692 C CA . ALA A 1 95 ? -2.669 4.350 19.905 1.00 87.31 95 ALA A CA 1
ATOM 693 C C . ALA A 1 95 ? -1.282 4.997 20.052 1.00 87.31 95 ALA A C 1
ATOM 695 O O . ALA A 1 95 ? -0.804 5.199 21.165 1.00 87.31 95 ALA A O 1
ATOM 696 N N . GLU A 1 96 ? -0.632 5.316 18.932 1.00 87.06 96 GLU A N 1
ATOM 697 C CA . GLU A 1 96 ? 0.665 5.967 18.888 1.00 87.06 96 GLU A CA 1
ATOM 698 C C . GLU A 1 96 ? 0.583 7.364 19.511 1.00 87.06 96 GLU A C 1
ATOM 700 O O . GLU A 1 96 ? -0.348 8.133 19.257 1.00 87.06 96 GLU A O 1
ATOM 705 N N . THR A 1 97 ? 1.582 7.696 20.325 1.00 84.81 97 THR A N 1
ATOM 706 C CA . THR A 1 97 ? 1.766 9.035 20.907 1.00 84.81 97 THR A CA 1
ATOM 707 C C . THR A 1 97 ? 2.805 9.855 20.148 1.00 84.81 97 THR A C 1
ATOM 709 O O . THR A 1 97 ? 2.818 11.084 20.213 1.00 84.81 97 THR A O 1
ATOM 712 N N . GLU A 1 98 ? 3.666 9.168 19.401 1.00 83.44 98 GLU A N 1
ATOM 713 C CA . GLU A 1 98 ? 4.723 9.746 18.589 1.00 83.44 98 GLU A CA 1
ATOM 714 C C . GLU A 1 98 ? 4.855 8.958 17.287 1.00 83.44 98 GLU A C 1
ATOM 716 O O . GLU A 1 98 ? 4.830 7.726 17.286 1.00 83.44 98 GLU A O 1
ATOM 721 N N . LEU A 1 99 ? 5.017 9.678 16.179 1.00 82.81 99 LEU A N 1
ATOM 722 C CA . LEU A 1 99 ? 5.316 9.098 14.875 1.00 82.81 99 LEU A CA 1
ATOM 723 C C . LEU A 1 99 ? 6.658 9.630 14.392 1.00 82.81 99 LEU A C 1
ATOM 725 O O . LEU A 1 99 ? 6.801 10.828 14.145 1.00 82.81 99 LEU A O 1
ATOM 729 N N . ASN A 1 100 ? 7.642 8.744 14.244 1.00 83.75 100 ASN A N 1
ATOM 730 C CA . ASN A 1 100 ? 8.972 9.105 13.768 1.00 83.75 100 ASN A CA 1
ATOM 731 C C . ASN A 1 100 ? 9.263 8.454 12.412 1.00 83.75 100 ASN A C 1
ATOM 733 O O . ASN A 1 100 ? 9.694 7.306 12.321 1.00 83.75 100 ASN A O 1
ATOM 737 N N . TYR A 1 101 ? 9.056 9.238 11.358 1.00 83.12 101 TYR A N 1
ATOM 738 C CA . TYR A 1 101 ? 9.373 8.894 9.979 1.00 83.12 101 TYR A CA 1
ATOM 739 C C . TYR A 1 101 ? 10.606 9.649 9.452 1.00 83.12 101 TYR A C 1
ATOM 741 O O . TYR A 1 101 ? 10.802 9.758 8.238 1.00 83.12 101 TYR A O 1
ATOM 749 N N . GLN A 1 102 ? 11.470 10.169 10.330 1.00 79.00 102 GLN A N 1
ATOM 750 C CA . GLN A 1 102 ? 12.712 10.807 9.894 1.00 79.00 102 GLN A CA 1
ATOM 751 C C . GLN A 1 102 ? 13.584 9.818 9.114 1.00 79.00 102 GLN A C 1
ATOM 753 O O . GLN A 1 102 ? 13.701 8.654 9.488 1.00 79.00 102 GLN A O 1
ATOM 758 N N . TYR A 1 103 ? 14.177 10.285 8.012 1.00 76.12 103 TYR A N 1
ATOM 759 C CA . TYR A 1 103 ? 15.050 9.493 7.133 1.00 76.12 103 TYR A CA 1
ATOM 760 C C . TYR A 1 103 ? 14.408 8.226 6.541 1.00 76.12 103 TYR A C 1
ATOM 762 O O . TYR A 1 103 ? 15.101 7.395 5.962 1.00 76.12 103 TYR A O 1
ATOM 770 N N . ASN A 1 104 ? 13.080 8.098 6.616 1.00 77.75 104 ASN A N 1
ATOM 771 C CA . ASN A 1 104 ? 12.344 6.980 6.034 1.00 77.75 104 ASN A CA 1
ATOM 772 C C . ASN A 1 104 ? 11.944 7.222 4.572 1.00 77.75 104 ASN A C 1
ATOM 774 O O . ASN A 1 104 ? 11.120 6.488 4.056 1.00 77.75 104 ASN A O 1
ATOM 778 N N . GLY A 1 105 ? 12.490 8.239 3.896 1.00 79.19 105 GLY A N 1
ATOM 7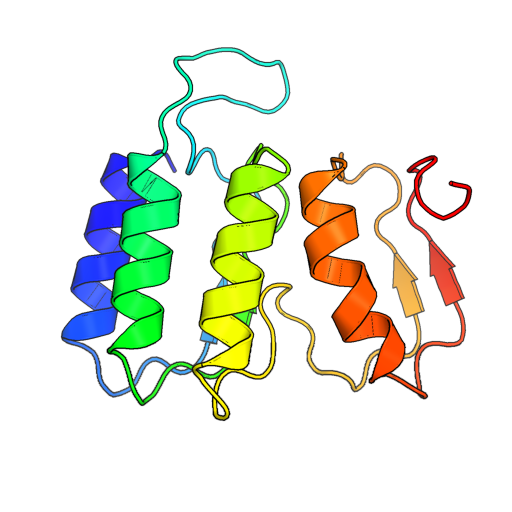79 C CA . GLY A 1 105 ? 12.238 8.457 2.465 1.00 79.19 105 GLY A CA 1
ATOM 780 C C . GLY A 1 105 ? 10.755 8.596 2.102 1.00 79.19 105 GLY A C 1
ATOM 781 O O . GLY A 1 105 ? 10.352 8.103 1.058 1.00 79.19 105 GLY A O 1
ATOM 782 N N . LEU A 1 106 ? 9.937 9.207 2.970 1.00 87.06 106 LEU A N 1
ATOM 783 C CA . LEU A 1 106 ? 8.517 9.409 2.678 1.00 87.06 106 LEU A CA 1
ATOM 784 C C . LEU A 1 106 ? 8.344 10.406 1.529 1.00 87.06 106 LEU A C 1
ATOM 786 O O . LEU A 1 106 ? 8.755 11.566 1.642 1.00 87.06 106 LEU A O 1
ATOM 790 N N . GLY A 1 107 ? 7.700 9.960 0.455 1.00 88.31 107 GLY A N 1
ATOM 791 C CA . GLY A 1 107 ? 7.361 10.805 -0.683 1.00 88.31 107 GLY A CA 1
ATOM 792 C C . GLY A 1 107 ? 6.078 11.621 -0.462 1.00 88.31 107 GLY A C 1
ATOM 793 O O . GLY A 1 107 ? 5.366 11.433 0.530 1.00 88.31 107 GLY A O 1
ATOM 794 N N . PRO A 1 108 ? 5.721 12.510 -1.408 1.00 89.31 108 PRO A N 1
ATOM 795 C CA . PRO A 1 108 ? 4.464 13.260 -1.362 1.00 89.31 108 PRO A CA 1
ATOM 796 C C . PRO A 1 108 ? 3.222 12.366 -1.233 1.00 89.31 108 PRO A C 1
ATOM 798 O O . PRO A 1 108 ? 2.301 12.691 -0.489 1.00 89.31 108 PRO A O 1
ATOM 801 N N . ALA A 1 109 ? 3.209 11.214 -1.907 1.00 93.31 109 ALA A N 1
ATOM 802 C CA . ALA A 1 109 ? 2.116 10.250 -1.821 1.00 93.31 109 ALA A CA 1
ATOM 803 C C . ALA A 1 109 ? 1.971 9.636 -0.418 1.00 93.31 109 ALA A C 1
ATOM 805 O O . ALA A 1 109 ? 0.855 9.506 0.080 1.00 93.31 109 ALA A O 1
ATOM 806 N N . ASP A 1 110 ? 3.083 9.317 0.250 1.00 92.94 110 ASP A N 1
ATOM 807 C CA . ASP A 1 110 ? 3.065 8.813 1.627 1.00 92.94 110 ASP A CA 1
ATOM 808 C C . ASP A 1 110 ? 2.511 9.866 2.593 1.00 92.94 110 ASP A C 1
ATOM 810 O O . ASP A 1 110 ? 1.684 9.558 3.450 1.00 92.94 110 ASP A O 1
ATOM 814 N N . ALA A 1 111 ? 2.920 11.128 2.422 1.00 90.50 111 ALA A N 1
ATOM 815 C CA . ALA A 1 111 ? 2.385 12.242 3.198 1.00 90.50 111 ALA A CA 1
ATOM 816 C C . ALA A 1 111 ? 0.871 12.413 2.981 1.00 90.50 111 ALA A C 1
ATOM 818 O O . ALA A 1 111 ? 0.138 12.625 3.946 1.00 90.50 111 ALA A O 1
ATOM 819 N N . MET A 1 112 ? 0.387 12.254 1.743 1.00 94.06 112 MET A N 1
ATOM 820 C CA . MET A 1 112 ? -1.049 12.273 1.440 1.00 94.06 112 MET A CA 1
ATOM 821 C C . MET A 1 112 ? -1.816 11.136 2.124 1.00 94.06 112 MET A C 1
ATOM 823 O O . MET A 1 112 ? -2.936 11.359 2.577 1.00 94.06 112 MET A O 1
ATOM 827 N N . LEU A 1 113 ? -1.237 9.934 2.214 1.00 94.25 113 LEU A N 1
ATOM 828 C CA . LEU A 1 113 ? -1.856 8.801 2.909 1.00 94.25 113 LEU A CA 1
ATOM 829 C C . LEU A 1 113 ? -1.878 8.998 4.432 1.00 94.25 113 LEU A C 1
ATOM 831 O O . LEU A 1 113 ? -2.879 8.678 5.072 1.00 94.25 113 LEU A O 1
ATOM 835 N N . LEU A 1 114 ? -0.805 9.554 5.002 1.00 91.81 114 LEU A N 1
ATOM 836 C CA . LEU A 1 114 ? -0.669 9.793 6.443 1.00 91.81 114 LEU A CA 1
ATOM 837 C C . LEU A 1 114 ? -1.548 10.942 6.950 1.00 91.81 114 LEU A C 1
ATOM 839 O O . LEU A 1 114 ? -2.097 10.851 8.048 1.00 91.81 114 LEU A O 1
ATOM 843 N N . ALA A 1 115 ? -1.695 12.018 6.174 1.00 89.81 115 ALA A N 1
ATOM 844 C CA . ALA A 1 115 ? -2.414 13.224 6.585 1.00 89.81 115 ALA A CA 1
ATOM 845 C C . ALA A 1 115 ? -3.827 12.972 7.166 1.00 89.81 115 ALA A C 1
ATOM 847 O O . ALA A 1 115 ? 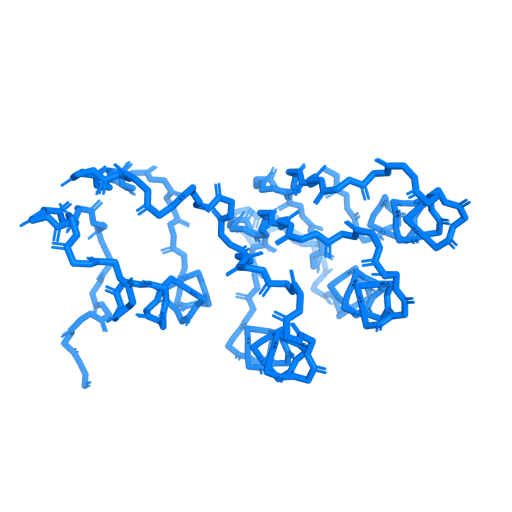-4.094 13.457 8.269 1.00 89.81 115 ALA A O 1
ATOM 848 N N . PRO A 1 116 ? -4.734 12.214 6.515 1.00 89.50 116 PRO A N 1
ATOM 849 C CA . PRO A 1 116 ? -6.060 11.945 7.073 1.00 89.50 116 PRO A CA 1
ATOM 850 C C . PRO A 1 116 ? -6.032 11.038 8.311 1.00 89.50 116 PRO A C 1
ATOM 852 O O . PRO A 1 116 ? -6.956 11.095 9.118 1.00 89.50 116 PRO A O 1
ATOM 855 N N . GLU A 1 117 ? -4.994 10.217 8.502 1.00 88.69 117 GLU A N 1
ATOM 856 C CA . GLU A 1 117 ? -4.876 9.379 9.704 1.00 88.69 117 GLU A CA 1
ATOM 857 C C . GLU A 1 117 ? -4.494 10.216 10.926 1.00 88.69 117 GLU A C 1
ATOM 859 O O . GLU A 1 117 ? -5.095 10.070 11.987 1.00 88.69 117 GLU A O 1
ATOM 864 N N . LEU A 1 118 ? -3.588 11.182 10.754 1.00 86.12 118 LEU A N 1
ATOM 865 C CA . LEU A 1 118 ? -3.205 12.115 11.817 1.00 86.12 118 LEU A CA 1
ATOM 866 C C . LEU A 1 118 ? -4.393 12.938 12.331 1.00 86.12 118 LEU A C 1
ATOM 868 O O . LEU A 1 118 ? -4.493 13.195 13.528 1.00 86.12 118 LEU A O 1
ATOM 872 N N . GLN A 1 119 ? -5.328 13.310 11.452 1.00 85.56 119 GLN A N 1
ATOM 873 C CA . GLN A 1 119 ? -6.524 14.072 11.835 1.00 85.56 119 GLN A CA 1
ATOM 874 C C . GLN A 1 119 ? -7.443 13.312 12.802 1.00 85.56 119 GLN A C 1
ATOM 876 O O . GLN A 1 119 ? -8.183 13.937 13.561 1.00 85.56 119 GLN A O 1
ATOM 881 N N . VAL A 1 120 ? -7.400 11.977 12.793 1.00 85.31 120 VAL A N 1
ATOM 882 C CA . VAL A 1 120 ? -8.232 11.118 13.651 1.00 85.31 120 VAL A CA 1
ATOM 883 C C . VAL A 1 120 ? -7.451 10.497 14.814 1.00 85.31 120 VAL A C 1
ATOM 885 O O . VAL A 1 120 ? -7.985 9.645 15.526 1.00 85.31 120 VAL A O 1
ATOM 888 N N . MET A 1 121 ? -6.202 10.926 15.028 1.00 84.06 121 MET A N 1
ATOM 889 C CA . MET A 1 121 ? -5.307 10.440 16.081 1.00 84.06 121 MET A CA 1
ATOM 890 C C . MET A 1 121 ? -5.015 11.540 17.115 1.00 84.06 121 MET A C 1
ATOM 892 O O . MET A 1 121 ? -3.955 12.162 17.077 1.00 84.06 121 MET A O 1
ATOM 896 N N . PRO A 1 122 ? -5.913 11.771 18.092 1.00 78.81 122 PRO A N 1
ATOM 897 C CA . PRO A 1 122 ? -5.712 12.800 19.116 1.00 78.81 122 PRO A CA 1
ATOM 898 C C . PRO A 1 122 ? -4.557 12.486 20.081 1.00 78.81 122 PRO A C 1
ATOM 900 O O . PRO A 1 122 ? -4.126 13.361 20.825 1.00 78.81 122 PRO A O 1
ATOM 903 N N . SER A 1 123 ? -4.078 11.238 20.104 1.00 80.81 123 SER A N 1
ATOM 904 C CA . SER A 1 123 ? -2.962 10.797 20.943 1.00 80.81 123 SER A CA 1
ATOM 905 C C . SER A 1 123 ? -1.601 11.256 20.426 1.00 80.81 123 SER A C 1
ATOM 907 O O . SER A 1 123 ? -0.667 11.357 21.220 1.00 80.81 123 SER A O 1
ATOM 909 N N . VAL A 1 124 ? -1.469 11.526 19.123 1.00 78.06 124 VAL A N 1
ATOM 910 C CA . VAL A 1 124 ? -0.194 11.923 18.524 1.00 78.06 124 VAL A CA 1
ATOM 911 C C . VAL A 1 124 ? 0.067 13.388 18.844 1.00 78.06 124 VAL A C 1
ATOM 913 O O . VAL A 1 124 ? -0.544 14.286 18.271 1.00 78.06 124 VAL A O 1
ATOM 916 N N . THR A 1 125 ? 1.006 13.636 19.751 1.00 72.44 125 THR A N 1
ATOM 917 C CA . THR A 1 125 ? 1.434 14.996 20.117 1.00 72.44 125 THR A CA 1
ATOM 918 C C . THR A 1 125 ? 2.660 15.455 19.334 1.00 72.44 125 THR A C 1
ATOM 920 O O . THR A 1 125 ? 2.961 16.646 19.304 1.00 72.44 125 THR A O 1
ATOM 923 N N . SER A 1 126 ? 3.354 14.510 18.694 1.00 70.88 126 SER A N 1
ATOM 924 C CA . SER A 1 126 ? 4.580 14.745 17.935 1.00 70.88 126 SER A CA 1
ATOM 925 C C . SER A 1 126 ? 4.609 13.856 16.691 1.00 70.88 126 SER A C 1
ATOM 927 O O . SER A 1 126 ? 4.560 12.630 16.796 1.00 70.88 126 SER A O 1
ATOM 929 N N . ALA A 1 127 ? 4.718 14.465 15.511 1.00 67.06 127 ALA A N 1
ATOM 930 C CA . ALA A 1 127 ? 4.904 13.762 14.245 1.00 67.06 127 ALA A CA 1
ATOM 931 C C . ALA A 1 127 ? 6.144 14.320 13.539 1.00 67.06 127 ALA A C 1
ATOM 933 O O . ALA A 1 127 ? 6.162 15.467 13.094 1.00 67.06 127 ALA A O 1
ATOM 934 N N . PHE A 1 128 ? 7.193 13.507 13.448 1.00 68.12 128 PHE A N 1
ATOM 935 C CA . PHE A 1 128 ? 8.448 13.862 12.802 1.00 68.12 128 PHE A CA 1
ATOM 936 C C . PHE A 1 128 ? 8.544 13.168 11.444 1.00 68.12 128 PHE A C 1
ATOM 938 O O . PHE A 1 128 ? 8.968 12.019 11.349 1.00 68.12 128 PHE A O 1
ATOM 945 N N . ALA A 1 129 ? 8.182 13.872 10.377 1.00 61.28 129 ALA A N 1
ATOM 946 C CA . ALA A 1 129 ? 8.466 13.469 9.003 1.00 61.28 129 ALA A CA 1
ATOM 947 C C . ALA A 1 129 ? 9.358 14.543 8.370 1.00 61.28 129 ALA A C 1
ATOM 949 O O . ALA A 1 129 ? 9.063 15.729 8.481 1.00 61.28 129 ALA A O 1
ATOM 950 N N . LEU A 1 130 ? 10.453 14.158 7.711 1.00 50.25 130 LEU A N 1
ATOM 951 C CA . LEU A 1 130 ? 11.403 15.110 7.112 1.00 50.25 130 LEU A CA 1
ATOM 952 C C . LEU A 1 130 ? 10.903 15.747 5.797 1.00 50.25 130 LEU A C 1
ATOM 954 O O . LEU A 1 130 ? 11.702 16.261 5.024 1.00 50.25 130 LEU A O 1
ATOM 958 N N . CYS A 1 131 ? 9.599 15.728 5.517 1.00 48.09 131 CYS A N 1
ATOM 959 C CA . CYS A 1 131 ? 9.076 16.128 4.216 1.00 48.09 131 CYS A CA 1
ATOM 960 C C . CYS A 1 131 ? 8.322 17.460 4.293 1.00 48.09 131 CYS A C 1
ATOM 962 O O . CYS A 1 131 ? 7.412 17.637 5.102 1.00 48.09 131 CYS A O 1
ATOM 964 N N . SER A 1 132 ? 8.708 18.372 3.405 1.00 45.44 132 SER A N 1
ATOM 965 C CA . SER A 1 132 ? 8.256 19.745 3.145 1.00 45.44 132 SER A CA 1
ATOM 966 C C . SER A 1 132 ? 6.757 19.915 2.813 1.00 45.44 132 SER A C 1
ATOM 968 O O . SER A 1 132 ? 6.394 20.848 2.108 1.00 45.44 132 SER A O 1
ATOM 970 N N . VAL A 1 133 ? 5.883 19.012 3.267 1.00 47.78 133 VAL A N 1
ATOM 971 C CA . VAL A 1 133 ? 4.507 18.828 2.763 1.00 47.78 133 VAL A CA 1
ATOM 972 C C . VAL A 1 133 ? 3.436 19.332 3.743 1.00 47.78 133 VAL A C 1
ATOM 974 O O . VAL A 1 133 ? 2.286 19.494 3.360 1.00 47.78 133 VAL A O 1
ATOM 977 N N . PHE A 1 134 ? 3.791 19.669 4.991 1.00 43.31 134 PHE A N 1
ATOM 978 C CA . PHE A 1 134 ? 2.861 20.353 5.912 1.00 43.31 134 PHE A CA 1
ATOM 979 C C . PHE A 1 134 ? 2.766 21.874 5.679 1.00 43.31 134 PHE A C 1
ATOM 981 O O . PHE A 1 134 ? 2.013 22.552 6.373 1.00 43.31 134 PHE A O 1
ATOM 988 N N . TYR A 1 135 ? 3.508 22.407 4.701 1.00 34.78 135 TYR A N 1
ATOM 989 C CA . TYR A 1 135 ? 3.412 23.792 4.240 1.00 34.78 135 TYR A CA 1
ATOM 990 C C . TYR A 1 135 ? 3.128 23.809 2.735 1.00 34.78 135 TYR A C 1
ATOM 992 O O . TYR A 1 135 ? 4.042 23.897 1.918 1.00 34.78 135 TYR A O 1
ATOM 1000 N N . SER A 1 136 ? 1.861 23.693 2.354 1.00 38.44 136 SER A N 1
ATOM 1001 C CA . SER A 1 136 ? 1.336 24.108 1.046 1.00 38.44 136 SER A CA 1
ATOM 1002 C C . SER A 1 136 ? -0.131 24.465 1.211 1.00 38.44 136 SER A C 1
ATOM 1004 O O . SER A 1 136 ? -0.871 23.600 1.726 1.00 38.44 136 SER A O 1
#

InterPro domains:
  IPR032675 Leucine-rich repeat domain superfamily [G3DSA:3.80.10.10] (1-130)